Protein AF-A0A5J4PL19-F1 (afdb_monomer)

Solvent-accessible surface area (backbone atoms only — not comparable to full-atom values): 7846 Å² total; per-residue (Å²): 130,94,72,57,43,68,39,90,84,79,64,43,68,38,61,80,51,92,89,58,84,88,77,53,56,58,52,70,45,8,35,57,60,45,21,37,79,50,74,91,51,98,65,61,62,88,81,33,52,69,38,37,70,61,53,50,52,40,42,78,71,71,42,38,76,76,55,74,36,76,35,85,53,64,64,82,86,42,66,60,83,36,63,88,50,42,50,59,50,51,52,51,52,51,51,54,24,51,61,61,72,70,41,93,77,87,88,88,69,60,76,70,45,47,55,38,53,53,44,47,49,70,76,45,76,90,115

pLDDT: mean 95.12, std 5.95, range [51.0, 98.62]

Secondary structure (DSSP, 8-state):
----EEPTTT--EE-SSTT-------TTTTHHHHHBSSTTS---HHHHBSSHHHHHHHHHTT--BTTTB------TTS-TTSHHHHHHHHHHHHHHHHHTTSPPP-----THHHHHHHHHHHH-TT-

InterPro domains:
  IPR003386 Lecithin:cholesterol/phospholipid:diacylglycerol acyltransferase [PF02450] (27-122)
  IPR029058 Alpha/Beta hydrolase fold [G3DSA:3.40.50.1820] (11-127)
  IPR029058 Alpha/Beta hydrolase fold [SSF53474] (49-126)

Structure (mmCIF, N/CA/C/O backbone):
data_AF-A0A5J4PL19-F1
#
_entry.id   AF-A0A5J4PL19-F1
#
loop_
_atom_site.group_PDB
_atom_site.id
_atom_site.type_symbol
_atom_site.label_atom_id
_atom_site.label_alt_id
_atom_site.label_comp_id
_atom_site.label_asym_id
_atom_site.label_entity_id
_atom_site.label_seq_id
_atom_site.pdbx_PDB_ins_code
_atom_site.Cartn_x
_atom_site.Cartn_y
_atom_site.Cartn_z
_atom_site.occupancy
_atom_site.B_iso_or_equiv
_atom_site.auth_seq_id
_atom_site.auth_comp_id
_atom_site.auth_asym_id
_atom_site.auth_atom_id
_atom_site.pdbx_PDB_model_num
ATOM 1 N N . TYR A 1 1 ? 11.810 -16.041 -11.879 1.00 51.00 1 TYR A N 1
ATOM 2 C CA . TYR A 1 1 ? 11.849 -14.588 -11.616 1.00 51.00 1 TYR A CA 1
ATOM 3 C C . TYR A 1 1 ? 11.407 -13.850 -12.867 1.00 51.00 1 TYR A C 1
ATOM 5 O O . TYR A 1 1 ? 12.086 -13.972 -13.879 1.00 51.00 1 TYR A O 1
ATOM 13 N N . MET A 1 2 ? 10.267 -13.151 -12.829 1.00 60.78 2 MET A N 1
ATOM 14 C CA . MET A 1 2 ? 9.860 -12.267 -13.929 1.00 60.78 2 MET A CA 1
ATOM 15 C C . MET A 1 2 ? 10.866 -11.117 -14.031 1.00 60.78 2 MET A C 1
ATOM 17 O O . MET A 1 2 ? 10.971 -10.316 -13.103 1.00 60.78 2 MET A O 1
ATOM 21 N N . LYS A 1 3 ? 11.624 -11.080 -15.130 1.00 75.00 3 LYS A N 1
ATOM 22 C CA . LYS A 1 3 ? 12.591 -10.023 -15.456 1.00 75.00 3 LYS A CA 1
ATOM 23 C C . LYS A 1 3 ? 11.923 -8.981 -16.359 1.00 75.00 3 LYS A C 1
ATOM 25 O O . LYS A 1 3 ? 10.966 -9.307 -17.053 1.00 75.00 3 LYS A O 1
ATOM 30 N N . GLY A 1 4 ? 12.440 -7.759 -16.345 1.00 87.19 4 GLY A N 1
ATOM 31 C CA . GLY A 1 4 ? 12.013 -6.664 -17.215 1.00 87.19 4 GLY A CA 1
ATOM 32 C C . GLY A 1 4 ? 13.201 -5.803 -17.645 1.00 87.19 4 GLY A C 1
ATOM 33 O O . GLY A 1 4 ? 14.338 -6.082 -17.255 1.00 87.19 4 GLY A O 1
ATOM 34 N N . LYS A 1 5 ? 12.932 -4.764 -18.439 1.00 93.06 5 LYS A N 1
ATOM 35 C CA . LYS A 1 5 ? 13.889 -3.699 -18.784 1.00 93.06 5 LYS A CA 1
ATOM 36 C C . LYS A 1 5 ? 13.662 -2.501 -17.856 1.00 93.06 5 LYS A C 1
ATOM 38 O O . LYS A 1 5 ? 12.536 -2.273 -17.429 1.00 93.06 5 LYS A O 1
ATOM 43 N N . ILE A 1 6 ? 14.719 -1.763 -17.524 1.00 93.94 6 ILE A N 1
ATOM 44 C CA . 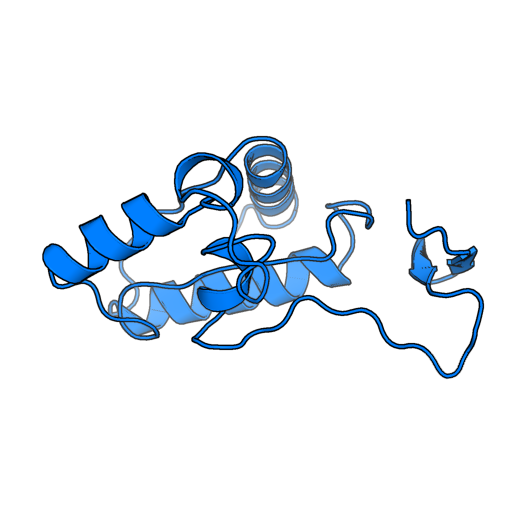ILE A 1 6 ? 14.592 -0.506 -16.773 1.00 93.94 6 ILE A CA 1
ATOM 45 C C . ILE A 1 6 ? 14.262 0.592 -17.781 1.00 93.94 6 ILE A C 1
ATOM 47 O O . ILE A 1 6 ? 15.013 0.782 -18.740 1.00 93.94 6 ILE A O 1
ATOM 51 N N . ASP A 1 7 ? 13.149 1.292 -17.582 1.00 94.00 7 ASP A N 1
ATOM 52 C CA . ASP A 1 7 ? 12.864 2.507 -18.338 1.00 94.00 7 ASP A CA 1
ATOM 53 C C . ASP A 1 7 ? 13.855 3.608 -17.918 1.00 94.00 7 ASP A C 1
ATOM 55 O O . ASP A 1 7 ? 13.959 3.912 -16.731 1.00 94.00 7 ASP A O 1
ATOM 59 N N . PRO A 1 8 ? 14.614 4.217 -18.844 1.00 94.94 8 PRO A N 1
ATOM 60 C CA . PRO A 1 8 ? 15.657 5.171 -18.475 1.00 94.94 8 PRO A CA 1
ATOM 61 C C . PRO A 1 8 ? 15.115 6.504 -17.938 1.00 94.94 8 PRO A C 1
ATOM 63 O O . PRO A 1 8 ? 15.886 7.261 -17.352 1.00 94.94 8 PRO A O 1
ATOM 66 N N . ASN A 1 9 ? 13.828 6.812 -18.137 1.00 95.12 9 ASN A N 1
ATOM 67 C CA . ASN A 1 9 ? 13.223 8.062 -17.684 1.00 95.12 9 ASN A CA 1
ATOM 68 C C . ASN A 1 9 ? 12.547 7.897 -16.321 1.00 95.12 9 ASN A C 1
ATOM 70 O O . ASN A 1 9 ? 12.751 8.724 -15.435 1.00 95.12 9 ASN A O 1
ATOM 74 N N . SER A 1 10 ? 11.738 6.848 -16.147 1.00 94.62 10 SER A N 1
ATOM 75 C CA . SER A 1 10 ? 11.022 6.590 -14.892 1.00 94.62 10 SER A CA 1
ATOM 76 C C . SER A 1 10 ? 11.812 5.734 -13.904 1.00 94.62 10 SER A C 1
ATOM 78 O O . SER A 1 10 ? 11.474 5.718 -12.723 1.00 94.62 10 SER A O 1
ATOM 80 N N . LEU A 1 11 ? 12.850 5.031 -14.373 1.00 95.75 11 LEU A N 1
ATOM 81 C CA . LEU A 1 11 ? 13.606 4.009 -13.638 1.00 95.75 11 LEU A CA 1
ATOM 82 C C . LEU A 1 11 ? 12.767 2.794 -13.215 1.00 95.75 11 LEU A C 1
ATOM 84 O O . LEU A 1 11 ? 13.257 1.919 -12.500 1.00 95.75 11 LEU A O 1
ATOM 88 N N . GLU A 1 12 ? 11.521 2.705 -13.682 1.00 94.81 12 GLU A N 1
ATOM 89 C CA . GLU A 1 12 ? 10.654 1.566 -13.414 1.00 94.81 12 GLU A CA 1
ATOM 90 C C . GLU A 1 12 ? 11.119 0.331 -14.192 1.00 94.81 12 GLU A C 1
ATOM 92 O O . GLU A 1 12 ? 11.560 0.403 -15.342 1.00 94.81 12 GLU A O 1
ATOM 97 N N . ILE A 1 13 ? 10.963 -0.837 -13.576 1.00 93.94 13 ILE A N 1
ATOM 98 C CA . ILE A 1 13 ? 11.084 -2.124 -14.251 1.00 93.94 13 ILE A CA 1
ATOM 99 C C . ILE A 1 13 ? 9.802 -2.364 -15.045 1.00 93.94 13 ILE A C 1
ATOM 101 O O . ILE A 1 13 ? 8.751 -2.660 -14.473 1.00 93.94 13 ILE A O 1
ATOM 105 N N . ILE A 1 14 ? 9.899 -2.302 -16.368 1.00 93.62 14 ILE A N 1
ATOM 106 C CA . ILE A 1 14 ? 8.792 -2.559 -17.291 1.00 93.62 14 ILE A CA 1
ATOM 107 C C . ILE A 1 14 ? 8.958 -3.921 -17.991 1.00 93.62 14 ILE A C 1
ATOM 109 O O . ILE A 1 14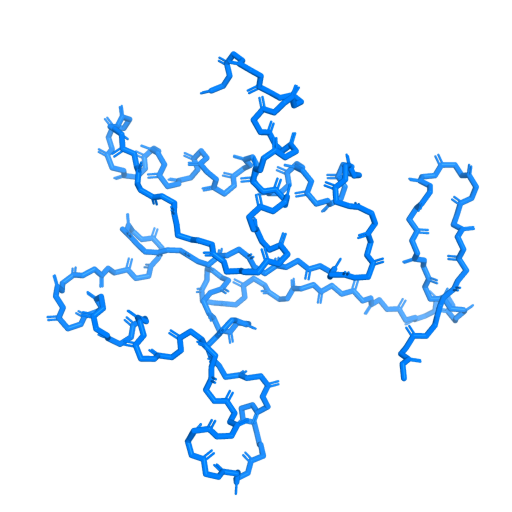 ? 10.084 -4.419 -18.118 1.00 93.62 14 ILE A O 1
ATOM 113 N N . PRO A 1 15 ? 7.865 -4.568 -18.437 1.00 93.12 15 PRO A N 1
ATOM 114 C CA . PRO A 1 15 ? 7.937 -5.819 -19.195 1.00 93.12 15 PRO A CA 1
ATOM 115 C C . PRO A 1 15 ? 8.774 -5.696 -20.478 1.00 93.12 15 PRO A C 1
ATOM 117 O O . PRO A 1 15 ? 8.983 -4.599 -21.004 1.00 93.12 15 PRO A O 1
ATOM 120 N N . PHE A 1 16 ? 9.263 -6.828 -20.991 1.00 92.06 16 PHE A N 1
ATOM 121 C CA . PHE A 1 16 ? 9.936 -6.845 -22.292 1.00 92.06 16 PHE A CA 1
ATOM 122 C C . PHE A 1 16 ? 8.933 -6.670 -23.431 1.00 92.06 16 PHE A C 1
ATOM 124 O O . PHE A 1 16 ? 9.221 -5.949 -24.386 1.00 92.06 16 PHE A O 1
ATOM 131 N N . GLU A 1 17 ? 7.772 -7.306 -23.300 1.00 91.56 17 GLU A N 1
ATOM 132 C CA . GLU A 1 17 ? 6.675 -7.269 -24.252 1.00 91.56 17 GLU A CA 1
ATOM 133 C C . GLU A 1 17 ? 5.735 -6.089 -23.975 1.00 91.56 17 GLU A C 1
ATOM 135 O O . GLU A 1 17 ? 5.158 -5.970 -22.893 1.00 91.56 17 GLU A O 1
ATOM 140 N N . ASP A 1 18 ? 5.521 -5.238 -24.979 1.00 89.00 18 ASP A N 1
ATOM 141 C CA . ASP A 1 18 ? 4.735 -4.006 -24.823 1.00 89.00 18 ASP A CA 1
ATOM 142 C C . ASP A 1 18 ? 3.223 -4.260 -24.617 1.00 89.00 18 ASP A C 1
ATOM 144 O O . ASP A 1 18 ? 2.482 -3.36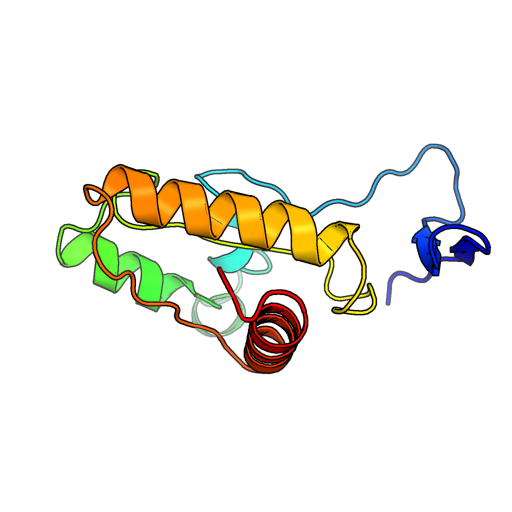4 -24.219 1.00 89.00 18 ASP A O 1
ATOM 148 N N . ASN A 1 19 ? 2.742 -5.483 -24.867 1.00 93.19 19 ASN A N 1
ATOM 149 C CA . ASN A 1 19 ? 1.350 -5.889 -24.643 1.00 93.19 19 ASN A CA 1
ATOM 150 C C . ASN A 1 19 ? 1.097 -6.487 -23.247 1.00 93.19 19 ASN A C 1
ATOM 152 O O . ASN A 1 19 ? -0.022 -6.919 -22.961 1.00 93.19 19 ASN A O 1
ATOM 156 N N . VAL A 1 20 ? 2.113 -6.538 -22.384 1.00 92.19 20 VAL A N 1
ATOM 157 C CA . VAL A 1 20 ? 1.997 -7.045 -21.017 1.00 92.19 20 VAL A CA 1
ATOM 158 C C . VAL A 1 20 ? 1.916 -5.872 -20.048 1.00 92.19 20 VAL A C 1
ATOM 160 O O . VAL A 1 20 ? 2.718 -4.944 -20.092 1.00 92.19 20 VAL A O 1
ATOM 163 N N . LYS A 1 21 ? 0.965 -5.935 -19.114 1.00 90.69 21 LYS A N 1
ATOM 164 C CA . LYS A 1 21 ? 0.879 -5.006 -17.985 1.00 90.69 21 LYS A CA 1
ATOM 165 C C . LYS A 1 21 ? 1.008 -5.781 -16.686 1.00 90.69 21 LYS A C 1
ATOM 167 O O . LYS A 1 21 ? 0.285 -6.750 -16.471 1.00 90.69 21 LYS A O 1
ATOM 172 N N . ILE A 1 22 ? 1.893 -5.322 -15.808 1.00 91.75 22 ILE A N 1
ATOM 173 C CA . ILE A 1 22 ? 2.061 -5.883 -14.468 1.00 91.75 22 ILE A CA 1
ATOM 174 C C . ILE A 1 22 ? 1.622 -4.832 -13.460 1.00 91.75 22 ILE A C 1
ATOM 176 O O . ILE A 1 22 ? 2.018 -3.674 -13.552 1.00 91.75 22 ILE A O 1
ATOM 180 N N . PHE A 1 23 ? 0.763 -5.225 -12.528 1.00 92.44 23 PHE A N 1
ATOM 181 C CA . PHE A 1 23 ? 0.278 -4.359 -11.465 1.00 92.44 23 PHE A CA 1
ATOM 182 C C . PHE A 1 23 ? -0.134 -5.204 -10.262 1.00 92.44 23 PHE A C 1
ATOM 184 O O . PHE A 1 23 ? -0.561 -6.350 -10.408 1.00 92.44 23 PHE A O 1
ATOM 191 N N . ALA A 1 24 ? -0.026 -4.622 -9.073 1.00 94.12 24 ALA A N 1
ATOM 192 C CA . ALA A 1 24 ? -0.644 -5.179 -7.883 1.00 94.12 24 ALA A CA 1
ATOM 193 C C . ALA A 1 24 ? -2.154 -4.903 -7.931 1.00 94.12 24 ALA A C 1
ATOM 195 O O . ALA A 1 24 ? -2.574 -3.764 -8.136 1.00 94.12 24 ALA A O 1
ATOM 196 N N . THR A 1 25 ? -2.975 -5.943 -7.792 1.00 94.62 25 THR A N 1
ATOM 197 C CA . THR A 1 25 ? -4.435 -5.787 -7.814 1.00 94.62 25 THR A CA 1
ATOM 198 C C . THR A 1 25 ? -4.926 -5.044 -6.573 1.00 94.62 25 THR A C 1
ATOM 200 O O . THR A 1 25 ? -4.498 -5.346 -5.463 1.00 94.62 25 THR A O 1
ATOM 203 N N . ASP A 1 26 ? -5.862 -4.110 -6.752 1.00 96.31 26 ASP A N 1
ATOM 204 C CA . ASP A 1 26 ? -6.527 -3.409 -5.644 1.00 96.31 26 ASP A CA 1
ATOM 205 C C . ASP A 1 26 ? -7.838 -4.089 -5.201 1.00 96.31 26 ASP A C 1
ATOM 207 O O . ASP A 1 26 ? -8.657 -3.522 -4.477 1.00 96.31 26 ASP A O 1
ATOM 211 N N . LYS A 1 27 ? -8.082 -5.322 -5.659 1.00 97.31 27 LYS A N 1
ATOM 212 C CA . LYS A 1 27 ? -9.282 -6.079 -5.294 1.00 97.31 27 LYS A CA 1
ATOM 213 C C . LYS A 1 27 ? -9.428 -6.173 -3.773 1.00 97.31 27 LYS A C 1
ATOM 215 O O . LYS A 1 27 ? -8.460 -6.441 -3.064 1.00 97.31 27 LYS A O 1
ATOM 220 N N . ASP A 1 28 ? -10.662 -5.973 -3.310 1.00 97.25 28 ASP A N 1
ATOM 221 C CA . ASP A 1 28 ? -11.008 -5.924 -1.887 1.00 97.25 28 ASP A CA 1
ATOM 222 C C . ASP A 1 28 ? -10.132 -4.930 -1.109 1.00 97.25 28 ASP A C 1
ATOM 224 O O . ASP A 1 28 ? -9.522 -5.247 -0.090 1.00 97.25 28 ASP A O 1
ATOM 228 N N . PHE A 1 29 ? -9.997 -3.717 -1.656 1.00 97.88 29 PHE A N 1
ATOM 229 C CA . PHE A 1 29 ? -9.181 -2.655 -1.071 1.00 97.88 29 PHE A CA 1
ATOM 230 C C . PHE A 1 29 ? -7.738 -3.120 -0.820 1.00 97.88 29 PHE A C 1
ATOM 232 O O . PHE A 1 29 ? -7.151 -2.807 0.218 1.00 97.88 29 PHE A O 1
ATOM 239 N N . GLY A 1 30 ? -7.178 -3.900 -1.742 1.00 97.94 30 GLY A N 1
ATOM 240 C CA . GLY A 1 30 ? -5.824 -4.442 -1.666 1.00 97.94 30 GLY A CA 1
ATOM 241 C C . GLY A 1 30 ? -5.638 -5.604 -0.685 1.00 97.94 30 GLY A C 1
ATOM 242 O O . GLY A 1 30 ? -4.542 -6.160 -0.633 1.00 97.94 30 GLY A O 1
ATOM 243 N N . LEU A 1 31 ? -6.661 -5.999 0.083 1.00 98.38 31 LEU A N 1
ATOM 244 C CA . LEU A 1 31 ? -6.557 -7.110 1.037 1.00 98.38 31 LEU A CA 1
ATOM 245 C C . LEU A 1 31 ? -6.389 -8.446 0.316 1.00 98.38 31 LEU A C 1
ATOM 247 O O . LEU A 1 31 ? -5.554 -9.254 0.712 1.00 98.38 31 LEU A O 1
ATOM 251 N N . HIS A 1 32 ? -7.089 -8.638 -0.804 1.00 97.56 32 HIS A N 1
ATOM 252 C CA . HIS A 1 32 ? -7.028 -9.884 -1.567 1.00 97.56 32 HIS A CA 1
ATOM 253 C C . HIS A 1 32 ? -5.605 -10.253 -2.014 1.00 97.56 32 HIS A C 1
ATOM 255 O O . HIS A 1 32 ? -5.243 -11.423 -2.022 1.00 97.56 32 HIS A O 1
ATOM 261 N N . ALA A 1 33 ? -4.795 -9.262 -2.390 1.00 96.88 33 ALA A N 1
ATOM 262 C CA . ALA A 1 33 ? -3.455 -9.491 -2.926 1.00 96.88 33 ALA A CA 1
ATOM 263 C C . ALA A 1 33 ? -2.416 -9.883 -1.862 1.00 96.88 33 ALA A C 1
ATOM 265 O O . ALA A 1 33 ? -1.361 -10.409 -2.211 1.00 96.88 33 ALA A O 1
ATOM 266 N N . ILE A 1 34 ? -2.682 -9.578 -0.589 1.00 97.56 34 ILE A N 1
ATOM 267 C CA . ILE A 1 34 ? -1.781 -9.888 0.532 1.00 97.56 34 ILE A CA 1
ATOM 268 C C . ILE A 1 34 ? -2.276 -11.071 1.373 1.00 97.56 34 ILE A C 1
ATOM 270 O O . ILE A 1 34 ? -1.514 -11.584 2.184 1.00 97.56 34 ILE A O 1
ATOM 274 N N . ASP A 1 35 ? -3.523 -11.497 1.171 1.00 97.88 35 ASP A N 1
ATOM 275 C CA . ASP A 1 35 ? -4.203 -12.567 1.900 1.00 97.88 35 ASP A CA 1
ATOM 276 C C . ASP A 1 35 ? -3.510 -13.936 1.713 1.00 97.88 35 ASP A C 1
ATOM 278 O O . ASP A 1 35 ? -2.718 -14.371 2.559 1.00 97.88 35 ASP A O 1
ATOM 282 N N . TYR A 1 36 ? -3.727 -14.560 0.551 1.00 97.31 36 TYR A N 1
ATOM 283 C CA . TYR A 1 36 ? -3.076 -15.792 0.103 1.00 97.31 36 TYR A CA 1
ATOM 284 C C . TYR A 1 36 ? -2.220 -15.514 -1.138 1.00 97.31 36 TYR A C 1
ATOM 286 O O . TYR A 1 36 ? -2.707 -14.928 -2.101 1.00 97.31 36 TYR A O 1
ATOM 294 N N . LEU A 1 37 ? -0.967 -15.987 -1.171 1.00 94.50 37 LEU A N 1
ATOM 295 C CA . LEU A 1 37 ? -0.053 -15.727 -2.302 1.00 94.50 37 LEU A CA 1
ATOM 296 C C . LEU A 1 37 ? -0.392 -16.530 -3.564 1.00 94.50 37 LEU A C 1
ATOM 298 O O . LEU A 1 37 ? -0.056 -16.125 -4.676 1.00 94.50 37 LEU A O 1
ATOM 302 N N . VAL A 1 38 ? -1.042 -17.681 -3.388 1.00 93.88 38 VAL A N 1
ATOM 303 C CA . VAL A 1 38 ? -1.482 -18.581 -4.463 1.00 93.88 38 VAL A CA 1
ATOM 304 C C . VAL A 1 38 ? -2.906 -19.077 -4.172 1.00 93.88 38 VAL A C 1
ATOM 306 O O . VAL A 1 38 ? -3.100 -20.247 -3.839 1.00 93.88 38 VAL A O 1
ATOM 309 N N . PRO A 1 39 ? -3.918 -18.189 -4.238 1.00 90.69 39 PRO A N 1
ATOM 310 C CA . PRO A 1 39 ? -5.270 -18.481 -3.752 1.00 90.69 39 PRO A CA 1
ATOM 311 C C . PRO A 1 39 ? -5.949 -19.620 -4.524 1.00 90.69 39 PRO A C 1
ATOM 313 O O . PRO A 1 39 ? -6.669 -20.422 -3.930 1.00 90.69 39 PRO A O 1
ATOM 316 N N . ASP A 1 40 ? -5.667 -19.732 -5.823 1.00 91.88 40 ASP A N 1
ATOM 317 C CA . ASP A 1 40 ? -6.307 -20.702 -6.718 1.00 91.88 40 ASP A CA 1
ATOM 318 C C . ASP A 1 40 ? -5.652 -22.095 -6.681 1.00 91.88 40 ASP A C 1
ATOM 320 O O . ASP A 1 40 ? -6.162 -23.041 -7.283 1.00 91.88 40 ASP A O 1
ATOM 324 N N . ILE A 1 41 ? -4.522 -22.247 -5.979 1.00 93.00 41 ILE A N 1
ATOM 325 C CA . ILE A 1 41 ? -3.819 -23.528 -5.859 1.00 93.00 41 ILE A CA 1
ATOM 326 C C . ILE A 1 41 ? -4.198 -24.178 -4.518 1.00 93.00 41 ILE A C 1
ATOM 328 O O . ILE A 1 41 ? -4.037 -23.542 -3.468 1.00 93.00 41 ILE A O 1
ATOM 332 N N . PRO A 1 42 ? -4.667 -25.443 -4.504 1.00 92.19 42 PRO A N 1
ATOM 333 C CA . PRO A 1 42 ? -5.083 -26.143 -3.287 1.00 92.19 42 PRO A CA 1
ATOM 334 C C . PRO A 1 42 ? -3.873 -26.641 -2.474 1.00 92.19 42 PRO A C 1
ATOM 336 O O . PRO A 1 42 ? -3.665 -27.839 -2.304 1.00 92.19 42 PRO A O 1
ATOM 339 N N . LEU A 1 43 ? -3.047 -25.712 -1.992 1.00 94.50 43 LEU A N 1
ATOM 340 C CA . LEU A 1 43 ? -1.962 -25.984 -1.050 1.00 94.50 43 LEU A CA 1
ATOM 341 C C . LEU A 1 43 ? -2.456 -25.873 0.401 1.00 94.50 43 LEU A C 1
ATOM 343 O O . LEU A 1 43 ? -3.420 -25.141 0.654 1.00 94.50 43 LEU A O 1
ATOM 347 N N . PRO A 1 44 ? -1.794 -26.555 1.359 1.00 96.44 44 PRO A N 1
ATOM 348 C CA . PRO A 1 44 ? -2.068 -26.374 2.781 1.00 96.44 44 PRO A CA 1
ATOM 349 C C . PRO A 1 44 ? -2.002 -24.899 3.186 1.00 96.44 44 PRO A C 1
ATOM 351 O O . PRO A 1 44 ? -1.180 -24.149 2.658 1.00 96.44 44 PRO A O 1
ATOM 354 N N . HIS A 1 45 ? -2.855 -24.507 4.132 1.00 95.25 45 HIS A N 1
ATOM 355 C CA . HIS A 1 45 ? -3.013 -23.124 4.585 1.00 95.25 45 HIS A CA 1
ATOM 356 C C . HIS A 1 45 ? -1.663 -22.450 4.903 1.00 95.25 45 HIS A C 1
ATOM 358 O O . HIS A 1 45 ? -1.314 -21.483 4.225 1.00 95.25 45 HIS A O 1
ATOM 364 N N . ASP A 1 46 ? -0.855 -23.044 5.787 1.00 95.06 46 ASP A N 1
ATOM 365 C CA . ASP A 1 46 ? 0.446 -22.513 6.237 1.00 95.06 46 ASP A CA 1
ATOM 366 C C . ASP A 1 46 ? 1.466 -22.268 5.109 1.00 95.06 46 ASP A C 1
ATOM 368 O O . ASP A 1 46 ? 2.435 -21.534 5.280 1.00 95.06 46 ASP A O 1
ATOM 372 N N . VAL A 1 47 ? 1.283 -22.898 3.943 1.00 94.50 47 VAL A N 1
ATOM 373 C CA . VAL A 1 47 ? 2.206 -22.778 2.801 1.00 94.50 47 VAL A CA 1
ATOM 374 C C . VAL A 1 47 ? 1.870 -21.574 1.921 1.00 94.50 47 VAL A C 1
ATOM 376 O O . VAL A 1 47 ? 2.737 -21.059 1.216 1.00 94.50 47 VAL A O 1
ATOM 379 N N . ARG A 1 48 ? 0.608 -21.133 1.922 1.00 94.62 48 ARG A N 1
ATOM 380 C CA . ARG A 1 48 ? 0.119 -20.072 1.028 1.00 94.62 48 ARG A CA 1
ATOM 381 C C . ARG A 1 48 ? -0.397 -18.835 1.754 1.00 94.62 48 ARG A C 1
ATOM 383 O O . ARG A 1 48 ? -0.512 -17.791 1.108 1.00 94.62 48 ARG A O 1
ATOM 390 N N . ALA A 1 49 ? -0.756 -18.958 3.031 1.00 96.88 49 ALA A N 1
ATOM 391 C CA . ALA A 1 49 ? -1.200 -17.850 3.863 1.00 96.88 49 ALA A CA 1
ATOM 392 C C . ALA A 1 49 ? -0.059 -16.853 4.040 1.00 96.88 49 ALA A C 1
ATOM 394 O O . ALA A 1 49 ? 1.080 -17.239 4.302 1.00 96.88 49 ALA A O 1
ATOM 395 N N . TYR A 1 50 ? -0.364 -15.569 3.871 1.00 97.38 50 TYR A N 1
ATOM 396 C CA . TYR A 1 50 ? 0.604 -14.515 4.138 1.00 97.38 50 TYR A CA 1
ATOM 397 C C . TYR A 1 50 ? 0.071 -13.514 5.159 1.00 97.38 50 TYR A C 1
ATOM 399 O O . TYR A 1 50 ? 0.556 -13.501 6.285 1.00 97.38 50 TYR A O 1
ATOM 407 N N . PHE A 1 51 ? -0.958 -12.732 4.819 1.00 98.12 51 PHE A N 1
ATOM 408 C CA . PHE A 1 51 ? -1.677 -11.898 5.794 1.00 98.12 51 PHE A CA 1
ATOM 409 C C . PHE A 1 51 ? -3.027 -12.487 6.224 1.00 98.12 51 PHE A C 1
ATOM 411 O O . PHE A 1 51 ? -3.709 -11.847 7.022 1.00 98.12 51 PHE A O 1
ATOM 418 N N . HIS A 1 52 ? -3.402 -13.678 5.737 1.00 98.19 52 HIS A N 1
ATOM 419 C CA . HIS A 1 52 ? -4.718 -14.285 5.973 1.00 98.19 52 HIS A CA 1
ATOM 420 C C . HIS A 1 52 ? -5.171 -14.228 7.430 1.00 98.19 52 HIS A C 1
ATOM 422 O O . HIS A 1 52 ? -6.165 -13.572 7.735 1.00 98.19 52 HIS A O 1
ATOM 428 N N . ASP A 1 53 ? -4.399 -14.827 8.334 1.00 98.19 53 ASP A N 1
ATOM 429 C CA . ASP A 1 53 ? -4.794 -14.951 9.740 1.00 98.19 53 ASP A CA 1
ATOM 430 C C . ASP A 1 53 ? -4.910 -13.590 10.421 1.00 98.19 53 ASP A C 1
ATOM 432 O O . ASP A 1 53 ? -5.763 -13.375 11.279 1.00 98.19 53 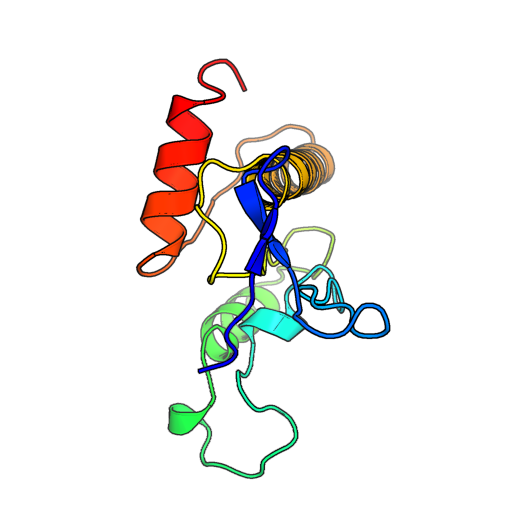ASP A O 1
ATOM 436 N N . LEU A 1 54 ? -4.080 -12.626 10.010 1.00 98.25 54 LEU A N 1
ATOM 437 C CA . LEU A 1 54 ? -4.149 -11.267 10.532 1.00 98.25 54 LEU A CA 1
ATOM 438 C C . LEU A 1 54 ? -5.414 -10.551 10.041 1.00 98.25 54 LEU A C 1
ATOM 440 O O . LEU A 1 54 ? -6.075 -9.861 10.818 1.00 98.25 54 LEU A O 1
ATOM 444 N N . ILE A 1 55 ? -5.753 -10.709 8.760 1.00 98.62 55 ILE A N 1
ATOM 445 C CA . ILE A 1 55 ? -6.967 -10.145 8.165 1.00 98.62 55 ILE A CA 1
ATOM 446 C C . ILE A 1 55 ? -8.201 -10.758 8.829 1.00 98.62 55 ILE A C 1
ATOM 448 O O . ILE A 1 55 ? -9.079 -10.009 9.261 1.00 98.62 55 ILE A O 1
ATOM 452 N N . GLU A 1 56 ? -8.249 -12.085 8.963 1.00 98.44 56 GLU A N 1
ATOM 453 C CA . GLU A 1 56 ? -9.343 -12.800 9.620 1.00 98.44 56 GLU A CA 1
ATOM 454 C C . GLU A 1 56 ? -9.491 -12.350 11.076 1.00 98.44 56 GLU A C 1
ATOM 456 O O . GLU A 1 56 ? -10.574 -11.927 11.484 1.00 98.44 56 GLU A O 1
ATOM 461 N N . MET A 1 57 ? -8.393 -12.314 11.837 1.00 98.62 57 MET A N 1
ATOM 462 C CA . MET A 1 57 ? -8.387 -11.824 13.215 1.00 98.62 57 MET A CA 1
ATOM 463 C C . MET A 1 57 ? -8.954 -10.401 13.310 1.00 98.62 57 MET A C 1
ATOM 465 O O . MET A 1 57 ? -9.791 -10.131 14.175 1.00 98.62 57 MET A O 1
ATOM 469 N N . PHE A 1 58 ? -8.547 -9.472 12.439 1.00 98.62 58 PHE A N 1
ATOM 470 C CA . PHE A 1 58 ? -9.094 -8.113 12.454 1.00 98.62 58 PHE A CA 1
ATOM 471 C C . PHE A 1 58 ? -10.591 -8.089 12.131 1.00 98.62 58 PHE A C 1
ATOM 473 O O . PHE A 1 58 ? -11.351 -7.406 12.824 1.00 98.62 58 PHE A O 1
ATOM 480 N N . GLN A 1 59 ? -11.037 -8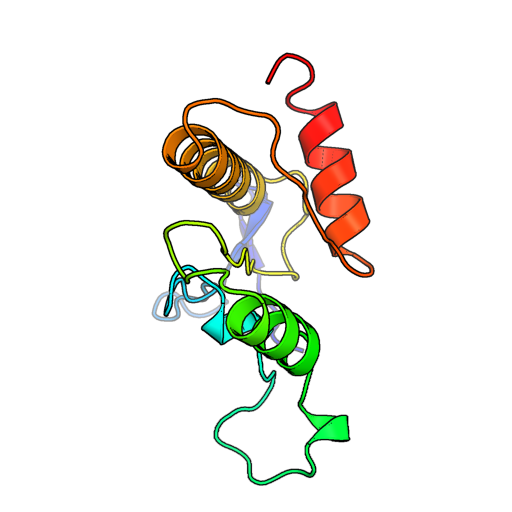.849 11.132 1.00 98.50 59 GLN A N 1
ATOM 481 C CA . GLN A 1 59 ? -12.454 -8.926 10.773 1.00 98.50 59 GLN A CA 1
ATOM 482 C C . GLN A 1 59 ? -13.305 -9.526 11.898 1.00 98.50 59 GLN A C 1
ATOM 484 O O . GLN A 1 59 ? -14.355 -8.973 12.231 1.00 98.50 59 GLN A O 1
ATOM 489 N N . MET A 1 60 ? -12.821 -10.581 12.561 1.00 98.50 60 MET A N 1
ATOM 490 C CA . MET A 1 60 ? -13.450 -11.158 13.756 1.00 98.50 60 MET A CA 1
ATOM 491 C C . MET A 1 60 ? -13.565 -10.146 14.903 1.00 98.50 60 MET A C 1
ATOM 493 O O . MET A 1 60 ? -14.506 -10.205 15.690 1.00 98.50 60 MET A O 1
ATOM 497 N N . ASN A 1 61 ? -12.647 -9.178 14.971 1.00 98.50 61 ASN A N 1
ATOM 498 C CA . ASN A 1 61 ? -12.665 -8.079 15.937 1.00 98.50 61 ASN A CA 1
ATOM 499 C C . ASN A 1 61 ? -13.401 -6.823 15.423 1.00 98.50 61 ASN A C 1
ATOM 501 O O . ASN A 1 61 ? -13.252 -5.735 15.978 1.00 98.50 61 ASN A O 1
ATOM 505 N N . GLY A 1 62 ? -14.219 -6.955 14.374 1.00 98.19 62 GLY A N 1
ATOM 506 C CA . GLY A 1 62 ? -15.126 -5.907 13.905 1.00 98.19 62 GLY A CA 1
ATOM 507 C C . GLY A 1 62 ? -14.512 -4.895 12.937 1.00 98.19 62 GLY A C 1
ATOM 508 O O . GLY A 1 62 ? -15.188 -3.932 12.557 1.00 98.19 62 GLY A O 1
ATOM 509 N N . TYR A 1 63 ? -13.267 -5.097 12.503 1.00 98.25 63 TYR A N 1
ATOM 510 C CA . TYR A 1 63 ? -12.692 -4.301 11.425 1.00 98.25 63 TYR A CA 1
ATOM 511 C C . TYR A 1 63 ? -13.342 -4.659 10.085 1.00 98.25 63 TYR A C 1
ATOM 513 O O . TYR A 1 63 ? -13.677 -5.811 9.822 1.00 98.25 63 TYR A O 1
ATOM 521 N N . LYS A 1 64 ? -13.531 -3.661 9.219 1.00 98.00 64 LYS A N 1
ATOM 522 C CA . LYS A 1 64 ? -14.265 -3.818 7.959 1.00 98.00 64 LYS A CA 1
ATOM 523 C C . LYS A 1 64 ? -13.398 -3.387 6.775 1.00 98.00 64 LYS A C 1
ATOM 525 O O . LYS A 1 64 ? -12.915 -2.245 6.797 1.00 98.00 64 LYS A O 1
ATOM 530 N N . PRO A 1 65 ? -13.236 -4.242 5.744 1.00 97.94 65 PRO A N 1
ATOM 531 C CA . PRO A 1 65 ? -12.582 -3.872 4.493 1.00 97.94 65 PRO A CA 1
ATOM 532 C C . PRO A 1 65 ? -13.101 -2.540 3.947 1.00 97.94 65 PRO A C 1
ATOM 534 O O . PRO A 1 65 ? -14.308 -2.292 3.925 1.00 97.94 65 PRO A O 1
ATOM 537 N N . GLY A 1 66 ? -12.187 -1.647 3.574 1.00 96.38 66 GLY A N 1
ATOM 538 C CA . GLY A 1 66 ? -12.510 -0.349 2.981 1.00 96.38 66 GLY A CA 1
ATOM 539 C C . GLY A 1 66 ? -12.993 0.727 3.961 1.00 96.38 66 GLY A C 1
ATOM 540 O O . GLY A 1 66 ? -13.044 1.894 3.579 1.00 96.38 66 GLY A O 1
ATOM 541 N N . ILE A 1 67 ? -13.308 0.375 5.214 1.00 96.44 67 ILE A N 1
ATOM 542 C CA . ILE A 1 67 ? -13.824 1.310 6.232 1.00 96.44 67 ILE A CA 1
ATOM 543 C C . ILE A 1 67 ? -12.821 1.516 7.365 1.00 96.44 67 ILE A C 1
ATOM 545 O O . ILE A 1 67 ? -12.550 2.655 7.744 1.00 96.44 67 ILE A O 1
ATOM 549 N N . SER A 1 68 ? -12.294 0.422 7.914 1.00 97.31 68 SER A N 1
ATOM 550 C CA . SER A 1 68 ? -11.311 0.429 9.005 1.00 97.31 68 SER A CA 1
ATOM 551 C C . SER A 1 68 ? -10.133 -0.518 8.765 1.00 97.31 68 SER A C 1
ATOM 553 O O . SER A 1 68 ? -9.200 -0.529 9.565 1.00 97.31 68 SER A O 1
ATOM 555 N N . LEU A 1 69 ? -10.156 -1.286 7.671 1.00 98.44 69 LEU A N 1
ATOM 556 C CA . LEU A 1 69 ? -9.112 -2.227 7.280 1.00 98.44 69 LEU A CA 1
ATOM 557 C C . LEU A 1 69 ? -8.811 -2.093 5.788 1.00 98.44 69 LEU A C 1
ATOM 559 O O . LEU A 1 69 ? -9.725 -2.108 4.962 1.00 98.44 69 LEU A O 1
ATOM 563 N N . TRP A 1 70 ? -7.531 -1.990 5.445 1.00 98.56 70 TRP A N 1
ATOM 564 C CA . TRP A 1 70 ? -7.072 -1.855 4.067 1.00 98.56 70 TRP A CA 1
ATOM 565 C C . TRP A 1 70 ? -5.772 -2.614 3.847 1.00 98.56 70 TRP A C 1
ATOM 567 O O . TRP A 1 70 ? -4.936 -2.684 4.747 1.00 98.56 70 TRP A O 1
ATOM 577 N N . GLY A 1 71 ? -5.586 -3.117 2.630 1.00 98.31 71 GLY A N 1
ATOM 578 C CA . GLY A 1 71 ? -4.311 -3.631 2.154 1.00 98.31 71 GLY A CA 1
ATOM 579 C C . GLY A 1 71 ? -3.575 -2.601 1.303 1.00 98.31 71 GLY A C 1
ATOM 580 O O . GLY A 1 71 ? -4.172 -1.675 0.747 1.00 98.31 71 GLY A O 1
ATOM 581 N N . TYR A 1 72 ? -2.263 -2.786 1.192 1.00 98.31 72 TYR A N 1
ATOM 582 C CA . TYR A 1 72 ? -1.435 -2.071 0.228 1.00 98.31 72 TYR A CA 1
ATOM 583 C C . TYR A 1 72 ? -0.430 -3.026 -0.433 1.00 98.31 72 TYR A C 1
ATOM 585 O O . TYR A 1 72 ? 0.721 -3.124 0.000 1.00 98.31 72 TYR A O 1
ATOM 593 N N . PRO A 1 73 ? -0.862 -3.784 -1.453 1.00 97.75 73 PRO A N 1
ATOM 594 C CA . PRO A 1 73 ? 0.047 -4.555 -2.280 1.00 97.75 73 PRO A CA 1
ATOM 595 C C . PRO A 1 73 ? 0.766 -3.624 -3.264 1.00 97.75 73 PRO A C 1
ATOM 597 O O . PRO A 1 73 ? 0.215 -2.624 -3.721 1.00 97.75 73 PRO A O 1
ATOM 600 N N . TYR A 1 74 ? 1.994 -3.969 -3.627 1.00 97.12 74 TYR A N 1
ATOM 601 C CA . TYR A 1 74 ? 2.789 -3.215 -4.593 1.00 97.12 74 TYR A CA 1
ATOM 602 C C . TYR A 1 74 ? 3.652 -4.168 -5.424 1.00 97.12 74 TYR A C 1
ATOM 604 O O . TYR A 1 74 ? 3.852 -5.330 -5.058 1.00 97.12 74 TYR A O 1
ATOM 612 N N . ASP A 1 75 ? 4.160 -3.685 -6.559 1.00 95.56 75 ASP A N 1
ATOM 613 C CA . ASP A 1 75 ? 5.140 -4.430 -7.344 1.00 95.56 75 ASP A CA 1
ATOM 614 C C . ASP A 1 75 ? 6.493 -4.405 -6.628 1.00 95.56 75 ASP A C 1
ATOM 616 O O . ASP A 1 75 ? 7.284 -3.474 -6.760 1.00 95.56 75 ASP A O 1
ATOM 620 N N . TRP A 1 76 ? 6.753 -5.446 -5.845 1.00 94.69 76 TRP A N 1
ATOM 621 C CA . TRP A 1 76 ? 7.939 -5.583 -4.999 1.00 94.69 76 TRP A CA 1
ATOM 622 C C . TRP A 1 76 ? 9.263 -5.687 -5.762 1.00 94.69 76 TRP A C 1
ATOM 624 O O . TRP A 1 76 ? 10.319 -5.708 -5.130 1.00 94.69 76 TRP A O 1
ATOM 634 N N . ARG A 1 77 ? 9.217 -5.751 -7.098 1.00 93.62 77 ARG A N 1
ATOM 635 C CA . ARG A 1 77 ? 10.398 -5.715 -7.969 1.00 93.62 77 ARG A CA 1
ATOM 636 C C . ARG A 1 77 ? 10.904 -4.290 -8.189 1.00 93.62 77 ARG A C 1
ATOM 638 O O . ARG A 1 77 ? 12.079 -4.129 -8.496 1.00 93.62 77 ARG A O 1
ATOM 645 N N . GLN A 1 78 ? 10.030 -3.291 -8.069 1.00 95.44 78 GLN A N 1
ATOM 646 C CA . GLN A 1 78 ? 10.393 -1.887 -8.248 1.00 95.44 78 GLN A CA 1
ATOM 647 C C . GLN A 1 78 ? 11.248 -1.399 -7.076 1.00 95.44 78 GLN A C 1
ATOM 649 O O . GLN A 1 78 ? 11.121 -1.889 -5.949 1.00 95.44 78 GLN A O 1
ATOM 654 N N . ASP A 1 79 ? 12.080 -0.389 -7.327 1.00 94.81 79 ASP A N 1
ATOM 655 C CA . ASP A 1 79 ? 12.723 0.346 -6.243 1.00 94.81 79 ASP A CA 1
ATOM 656 C C . ASP A 1 79 ? 11.653 1.068 -5.410 1.00 94.81 79 ASP A C 1
ATOM 658 O O . ASP A 1 79 ? 10.768 1.750 -5.934 1.00 94.81 79 ASP A O 1
ATOM 662 N N . PHE A 1 80 ? 11.710 0.892 -4.091 1.00 94.06 80 PHE A N 1
ATOM 663 C CA . PHE A 1 80 ? 10.673 1.377 -3.186 1.00 94.06 80 PHE A CA 1
ATOM 664 C C . PHE A 1 80 ? 10.634 2.902 -3.048 1.00 94.06 80 PHE A C 1
ATOM 666 O O . PHE A 1 80 ? 9.669 3.405 -2.489 1.00 94.06 80 PHE A O 1
ATOM 673 N N . SER A 1 81 ? 11.624 3.652 -3.537 1.00 95.88 81 SER A N 1
ATOM 674 C CA . SER A 1 81 ? 11.566 5.120 -3.571 1.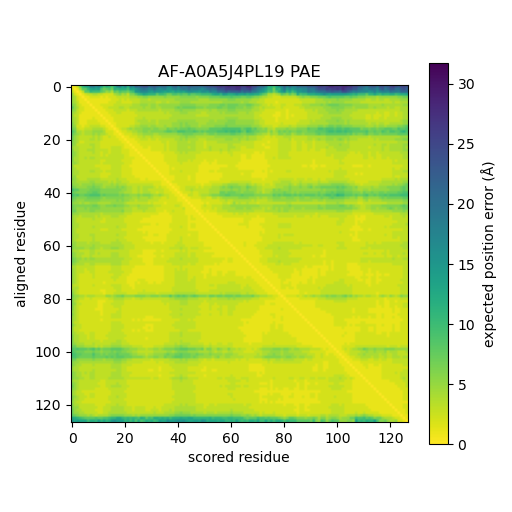00 95.88 81 SER A CA 1
ATOM 675 C C . SER A 1 81 ? 10.757 5.671 -4.748 1.00 95.88 81 SER A C 1
ATOM 677 O O . SER A 1 81 ? 10.410 6.854 -4.751 1.00 95.88 81 SER A O 1
ATOM 679 N N . LEU A 1 82 ? 10.424 4.833 -5.738 1.00 97.44 82 LEU A N 1
ATOM 680 C CA . LEU A 1 82 ? 9.800 5.303 -6.969 1.00 97.44 82 LEU A CA 1
ATOM 681 C C . LEU A 1 82 ? 8.357 5.790 -6.754 1.00 97.44 82 LEU A C 1
ATOM 683 O O . LEU A 1 82 ? 7.598 5.200 -5.971 1.00 97.44 82 LEU A O 1
ATOM 687 N N . PRO A 1 83 ? 7.919 6.819 -7.509 1.00 97.00 83 PRO A N 1
ATOM 688 C CA . PRO A 1 83 ? 6.559 7.350 -7.431 1.00 97.00 83 PRO A CA 1
ATOM 689 C C . PRO A 1 83 ? 5.458 6.308 -7.664 1.00 97.00 83 PRO A C 1
ATOM 691 O O . PRO A 1 83 ? 4.377 6.436 -7.087 1.00 97.00 83 PRO A O 1
ATOM 694 N N . CYS A 1 84 ? 5.722 5.266 -8.461 1.00 95.94 84 CYS A N 1
ATOM 695 C CA . CYS A 1 84 ? 4.774 4.181 -8.725 1.00 95.94 84 CYS A CA 1
ATOM 696 C C . CYS A 1 84 ? 4.424 3.354 -7.472 1.00 95.94 84 CYS A C 1
ATOM 698 O O . CYS A 1 84 ? 3.342 2.775 -7.419 1.00 95.94 84 CYS A O 1
ATOM 700 N N . ILE A 1 85 ? 5.283 3.356 -6.441 1.00 97.44 85 ILE A N 1
ATOM 701 C CA . ILE A 1 85 ? 4.995 2.788 -5.113 1.00 97.44 85 ILE A CA 1
ATOM 702 C C . ILE A 1 85 ? 4.596 3.889 -4.127 1.00 97.44 85 ILE A C 1
ATOM 704 O O . ILE A 1 85 ? 3.662 3.717 -3.348 1.00 97.44 85 ILE A O 1
ATOM 708 N N . MET A 1 86 ? 5.290 5.023 -4.113 1.00 97.94 86 MET A N 1
ATOM 709 C CA . MET A 1 86 ? 5.086 6.030 -3.069 1.00 97.94 86 MET A CA 1
ATOM 710 C C . MET A 1 86 ? 3.743 6.762 -3.189 1.00 97.94 86 MET A C 1
ATOM 712 O O . MET A 1 86 ? 3.058 6.954 -2.183 1.00 97.94 86 MET A O 1
ATOM 716 N N . ASN A 1 87 ? 3.314 7.124 -4.403 1.00 97.38 87 ASN A N 1
ATOM 717 C CA . ASN A 1 87 ? 2.075 7.884 -4.590 1.00 97.38 87 ASN A CA 1
ATOM 718 C C . ASN A 1 87 ? 0.819 7.063 -4.246 1.00 97.38 87 ASN A C 1
ATOM 720 O O . ASN A 1 87 ? -0.044 7.585 -3.532 1.00 97.38 87 ASN A O 1
ATOM 724 N N . PRO A 1 88 ? 0.684 5.791 -4.678 1.00 97.38 88 PRO A N 1
ATOM 725 C CA . PRO A 1 88 ? -0.467 4.985 -4.281 1.00 97.38 88 PRO A CA 1
ATOM 726 C C . PRO A 1 88 ? -0.472 4.656 -2.782 1.00 97.38 88 PRO A C 1
ATOM 728 O O . PRO A 1 88 ? -1.545 4.660 -2.176 1.00 97.38 88 PRO A O 1
ATOM 731 N N . LEU A 1 89 ? 0.699 4.457 -2.158 1.00 98.12 89 LEU A N 1
ATOM 732 C CA . LEU A 1 89 ? 0.811 4.290 -0.703 1.00 98.12 89 LEU A CA 1
ATOM 733 C C . LEU A 1 89 ? 0.294 5.531 0.030 1.00 98.12 89 LEU A C 1
ATOM 735 O O . LEU A 1 89 ? -0.552 5.416 0.917 1.00 98.12 89 LEU A O 1
ATOM 739 N N . ARG A 1 90 ? 0.748 6.719 -0.388 1.00 97.94 90 ARG A N 1
ATOM 740 C CA . ARG A 1 90 ? 0.287 8.007 0.144 1.00 97.94 90 ARG A CA 1
ATOM 741 C C . ARG A 1 90 ? -1.233 8.120 0.074 1.00 97.94 90 ARG A C 1
ATOM 743 O O . ARG A 1 90 ? -1.895 8.411 1.068 1.00 97.94 90 ARG A O 1
ATOM 750 N N . ALA A 1 91 ? -1.799 7.843 -1.101 1.00 97.56 91 ALA A N 1
ATOM 751 C CA . ALA A 1 91 ? -3.240 7.891 -1.319 1.00 97.56 91 ALA A CA 1
ATOM 752 C C . ALA A 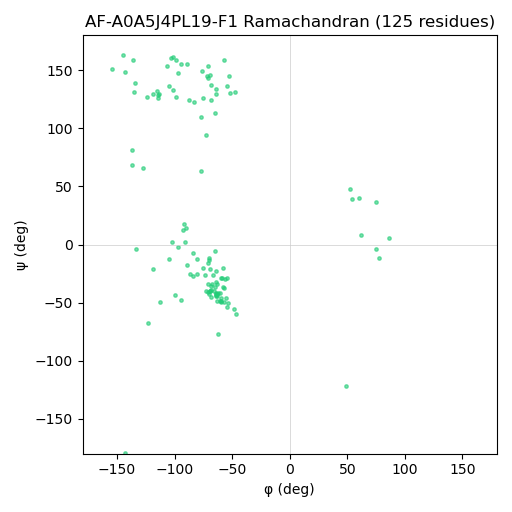1 91 ? -3.990 6.908 -0.406 1.00 97.56 91 ALA A C 1
ATOM 754 O O . ALA A 1 91 ? -5.012 7.272 0.177 1.00 97.56 91 ALA A O 1
ATOM 755 N N . ARG A 1 92 ? -3.464 5.690 -0.232 1.00 97.94 92 ARG A N 1
ATOM 756 C CA . ARG A 1 92 ? -4.038 4.671 0.650 1.00 97.94 92 ARG A CA 1
ATOM 757 C C . ARG A 1 92 ? -4.032 5.095 2.120 1.00 97.94 92 ARG A C 1
ATOM 759 O O . ARG A 1 92 ? -5.046 4.943 2.800 1.00 97.94 92 ARG A O 1
ATOM 766 N N . ILE A 1 93 ? -2.927 5.664 2.595 1.00 97.62 93 ILE A N 1
ATOM 767 C CA . ILE A 1 93 ? -2.811 6.207 3.955 1.00 97.62 93 ILE A CA 1
ATOM 768 C C . ILE A 1 93 ? -3.854 7.309 4.175 1.00 97.62 93 ILE A C 1
ATOM 770 O O . ILE A 1 93 ? -4.585 7.268 5.164 1.00 97.62 93 ILE A O 1
ATOM 774 N N . TYR A 1 94 ? -4.011 8.241 3.228 1.00 97.06 94 TYR A N 1
ATOM 775 C CA . TYR A 1 94 ? -5.034 9.287 3.333 1.00 97.06 94 TYR A CA 1
ATOM 776 C C . TYR A 1 94 ? -6.465 8.750 3.293 1.00 97.06 94 TYR A C 1
ATOM 778 O O . TYR A 1 94 ? -7.328 9.289 3.986 1.00 97.06 94 TYR A O 1
ATOM 786 N N . GLN A 1 95 ? -6.744 7.708 2.506 1.00 96.94 95 GLN A N 1
ATOM 787 C CA . GLN A 1 95 ? -8.053 7.047 2.515 1.00 96.94 95 GLN A CA 1
ATOM 788 C C . GLN A 1 95 ? -8.369 6.485 3.907 1.00 96.94 95 GLN A C 1
ATOM 790 O O . GLN A 1 95 ? -9.435 6.780 4.449 1.00 96.94 95 GLN A O 1
ATOM 795 N N . ALA A 1 96 ? -7.420 5.759 4.504 1.00 97.38 96 ALA A N 1
ATOM 796 C CA . ALA A 1 96 ? -7.556 5.200 5.847 1.00 97.38 96 ALA A CA 1
ATOM 797 C C . ALA A 1 96 ? -7.702 6.284 6.928 1.00 97.38 96 ALA A C 1
ATOM 799 O O . ALA A 1 96 ? -8.544 6.190 7.819 1.00 97.38 96 ALA A O 1
ATOM 800 N N . PHE A 1 97 ? -6.907 7.349 6.829 1.00 97.00 97 PHE A N 1
ATOM 801 C CA . PHE A 1 97 ? -6.952 8.480 7.752 1.00 97.00 97 PHE A CA 1
ATOM 802 C C . PHE A 1 97 ? -8.289 9.226 7.688 1.00 97.00 97 PHE A C 1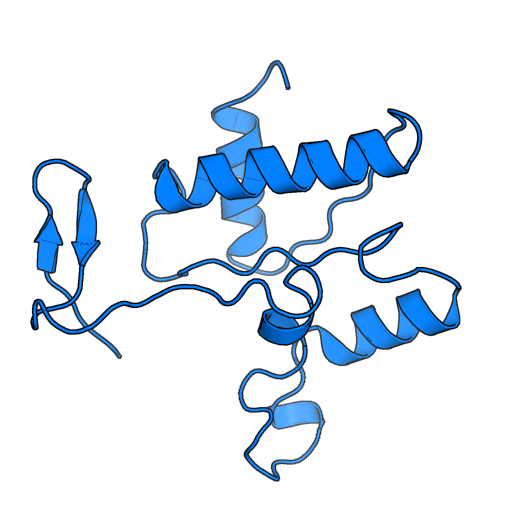
ATOM 804 O O . PHE A 1 97 ? -8.874 9.581 8.710 1.00 97.00 97 PHE A O 1
ATOM 811 N N . ARG A 1 98 ? -8.823 9.454 6.484 1.00 97.12 98 ARG A N 1
ATOM 812 C CA . ARG A 1 98 ? -10.106 10.147 6.313 1.00 97.12 98 ARG A CA 1
ATOM 813 C C . ARG A 1 98 ? -11.282 9.309 6.798 1.00 97.12 98 ARG A C 1
ATOM 815 O O . ARG A 1 98 ? -12.180 9.864 7.427 1.00 97.12 98 ARG A O 1
ATOM 822 N N . SER A 1 99 ? -11.284 8.000 6.552 1.00 96.25 99 SER A N 1
ATOM 823 C CA . SER A 1 99 ? -12.410 7.145 6.949 1.00 96.25 99 SER A CA 1
ATOM 824 C C . SER A 1 99 ? -12.568 7.027 8.471 1.00 96.25 99 SER A C 1
ATOM 826 O O . SER A 1 99 ? -13.683 6.839 8.951 1.00 96.25 99 SER A O 1
ATOM 828 N N . CYS A 1 100 ? -11.486 7.191 9.244 1.00 92.56 100 CYS A N 1
ATOM 829 C CA . CYS A 1 100 ? -11.530 7.201 10.708 1.00 92.56 100 CYS A CA 1
ATOM 830 C C . CYS A 1 100 ? -11.756 8.605 11.307 1.00 92.56 100 CYS A C 1
ATOM 832 O O . CYS A 1 100 ? -11.584 8.807 12.513 1.00 92.56 100 CYS A O 1
ATOM 834 N N . GLY A 1 101 ? -12.164 9.579 10.483 1.00 95.06 101 GLY A N 1
ATOM 835 C CA . GLY A 1 101 ? -12.434 10.949 10.911 1.00 95.06 101 GLY A CA 1
ATOM 836 C C . GLY A 1 101 ? -11.165 11.757 11.175 1.00 95.06 101 GLY A C 1
ATOM 837 O O . GLY A 1 101 ? -11.146 12.552 12.111 1.00 95.06 101 GLY A O 1
ATOM 838 N N . MET A 1 102 ? -10.116 11.538 10.373 1.00 94.25 102 MET A N 1
ATOM 839 C CA . MET A 1 102 ? -8.817 12.218 10.482 1.00 94.25 102 MET A CA 1
ATOM 840 C C . MET A 1 102 ? -8.148 11.985 11.840 1.00 94.25 102 MET A C 1
ATOM 842 O O . MET A 1 102 ? -7.565 12.885 12.445 1.00 94.25 102 MET A O 1
ATOM 846 N N . LYS A 1 103 ? -8.259 10.753 12.339 1.00 93.94 103 LYS A N 1
ATOM 847 C CA . LYS A 1 103 ? -7.606 10.301 13.568 1.00 93.94 103 LYS A CA 1
ATOM 848 C C . LYS A 1 103 ? -6.391 9.451 13.231 1.00 93.94 103 LYS A C 1
ATOM 850 O O . LYS A 1 103 ? -6.273 8.909 12.137 1.00 93.94 103 LYS A O 1
ATOM 855 N N . LYS A 1 104 ? -5.487 9.307 14.198 1.00 95.56 104 LYS A N 1
ATOM 856 C CA . LYS A 1 104 ? -4.300 8.462 14.052 1.00 95.56 104 LYS A CA 1
ATOM 857 C C . LYS A 1 104 ? -4.691 7.056 13.575 1.00 95.56 104 LYS A C 1
ATOM 859 O O . LYS A 1 104 ? -5.566 6.424 14.166 1.00 95.56 104 LYS A O 1
ATOM 864 N N . ILE A 1 105 ? -4.014 6.578 12.535 1.00 96.44 105 ILE A N 1
ATOM 865 C CA . ILE A 1 105 ? -4.133 5.206 12.031 1.00 96.44 105 ILE A CA 1
ATOM 866 C C . ILE A 1 105 ? -2.950 4.358 12.502 1.00 96.44 105 ILE A C 1
ATOM 868 O O . ILE A 1 105 ? -1.904 4.887 12.881 1.00 96.44 105 ILE A O 1
ATOM 872 N N . ASN A 1 106 ? -3.114 3.038 12.455 1.00 97.75 106 ASN A N 1
ATOM 873 C CA . ASN A 1 106 ? -2.033 2.085 12.685 1.00 97.75 106 ASN A CA 1
ATOM 874 C C . ASN A 1 106 ? -1.602 1.481 11.348 1.00 97.75 106 ASN A C 1
ATOM 876 O O . ASN A 1 106 ? -2.451 1.111 10.539 1.00 97.75 106 ASN A O 1
ATOM 880 N N . ILE A 1 107 ? -0.292 1.365 11.138 1.00 97.56 107 ILE A N 1
ATOM 881 C CA . ILE A 1 107 ? 0.295 0.741 9.951 1.00 97.56 107 ILE A CA 1
ATOM 882 C C . ILE A 1 107 ? 1.022 -0.519 10.401 1.00 97.56 107 ILE A C 1
ATOM 884 O O . ILE A 1 107 ? 1.871 -0.468 11.290 1.00 97.56 107 ILE A O 1
ATOM 888 N N . ILE A 1 108 ? 0.688 -1.643 9.775 1.00 98.12 108 ILE A N 1
ATOM 889 C CA . ILE A 1 108 ? 1.346 -2.929 9.992 1.00 98.12 108 ILE A CA 1
ATOM 890 C C . ILE A 1 108 ? 2.053 -3.291 8.694 1.00 98.12 108 ILE A C 1
ATOM 892 O O . ILE A 1 108 ? 1.460 -3.246 7.619 1.00 98.12 108 ILE A O 1
ATOM 896 N N . SER A 1 109 ? 3.336 -3.620 8.793 1.00 97.50 109 SER A N 1
ATOM 897 C CA . SER A 1 109 ? 4.165 -4.007 7.655 1.00 97.50 109 SER A CA 1
ATOM 898 C C . SER A 1 109 ? 5.021 -5.213 8.022 1.00 97.50 109 SER A C 1
ATOM 900 O O . SER A 1 109 ? 5.247 -5.486 9.20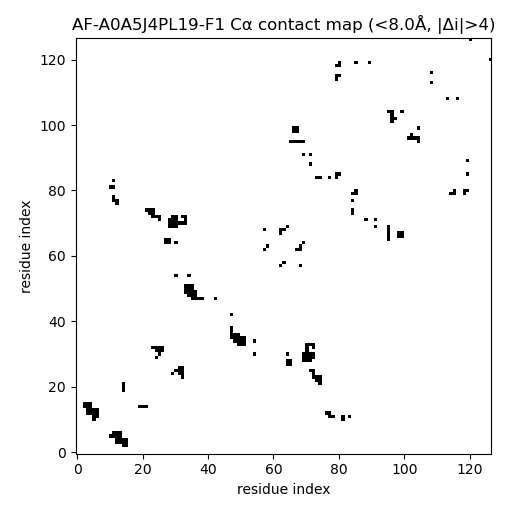0 1.00 97.50 109 SER A O 1
ATOM 902 N N . HIS A 1 110 ? 5.493 -5.937 7.011 1.00 97.44 110 HIS A N 1
ATOM 903 C CA . HIS A 1 110 ? 6.314 -7.127 7.193 1.00 97.44 110 HIS A CA 1
ATOM 904 C C . HIS A 1 110 ? 7.522 -7.097 6.250 1.00 97.44 110 HIS A C 1
ATOM 906 O O . HIS A 1 110 ? 7.389 -6.727 5.081 1.00 97.44 110 HIS A O 1
ATOM 912 N N . SER A 1 111 ? 8.693 -7.506 6.752 1.00 97.31 111 SER A N 1
ATOM 913 C CA . SER A 1 111 ? 9.938 -7.626 5.980 1.00 97.31 111 SER A CA 1
ATOM 914 C C . SER A 1 111 ? 10.245 -6.357 5.152 1.00 97.31 111 SER A C 1
ATOM 916 O O . SER A 1 111 ? 10.312 -5.262 5.716 1.00 97.31 111 SER A O 1
ATOM 918 N N . GLN A 1 112 ? 10.384 -6.463 3.822 1.00 96.94 112 GLN A N 1
ATOM 919 C CA . GLN A 1 112 ? 10.618 -5.335 2.907 1.00 96.94 112 GLN A CA 1
ATOM 920 C C . GLN A 1 112 ? 9.564 -4.220 3.031 1.00 96.94 112 GLN A C 1
ATOM 922 O O . GLN A 1 112 ? 9.898 -3.053 2.833 1.00 96.94 112 GLN A O 1
ATOM 927 N N . GLY A 1 113 ? 8.326 -4.532 3.428 1.00 97.62 113 GLY A N 1
ATOM 928 C CA . GLY A 1 113 ? 7.288 -3.525 3.662 1.00 97.62 113 GLY A CA 1
ATOM 929 C C . GLY A 1 113 ? 7.675 -2.492 4.731 1.00 97.62 113 GLY A C 1
ATOM 930 O O . GLY A 1 113 ? 7.277 -1.333 4.635 1.00 97.62 113 GLY A O 1
ATOM 931 N N . GLY A 1 114 ? 8.515 -2.867 5.702 1.00 97.88 114 GLY A N 1
ATOM 932 C CA . GLY A 1 114 ? 9.056 -1.921 6.682 1.00 97.88 114 GLY A CA 1
ATOM 933 C C . GLY A 1 114 ? 10.028 -0.915 6.058 1.00 97.88 114 GLY A C 1
ATOM 934 O O . GLY A 1 114 ? 10.026 0.258 6.427 1.00 97.88 114 GLY A O 1
ATOM 935 N N . LEU A 1 115 ? 10.820 -1.343 5.066 1.00 97.94 115 LEU A N 1
ATOM 936 C CA . LEU A 1 115 ? 11.690 -0.446 4.296 1.00 97.94 115 LEU A CA 1
ATOM 937 C C . LEU A 1 115 ? 10.872 0.495 3.412 1.00 97.94 115 LEU A C 1
ATOM 939 O O . LEU A 1 115 ? 11.191 1.676 3.349 1.00 97.94 115 LEU A O 1
ATOM 943 N N . VAL A 1 116 ? 9.795 0.000 2.792 1.00 98.25 116 VAL A N 1
ATOM 944 C CA . VAL A 1 116 ? 8.850 0.832 2.028 1.00 98.25 116 VAL A CA 1
ATOM 945 C C . VAL A 1 116 ? 8.277 1.935 2.916 1.00 98.25 116 VAL A C 1
ATOM 947 O O . VAL A 1 116 ? 8.344 3.106 2.553 1.00 98.25 116 VAL A O 1
ATOM 950 N N . MET A 1 117 ? 7.784 1.585 4.110 1.00 97.81 117 MET A N 1
ATOM 951 C CA . MET A 1 117 ? 7.221 2.573 5.031 1.00 97.81 117 MET A CA 1
ATOM 952 C C . MET A 1 117 ? 8.280 3.555 5.552 1.00 97.81 117 MET A C 1
ATOM 954 O O . MET A 1 117 ? 8.021 4.752 5.645 1.00 97.81 117 MET A O 1
ATOM 958 N N . ARG A 1 118 ? 9.496 3.086 5.861 1.00 97.56 118 ARG A N 1
ATOM 959 C CA . ARG A 1 118 ? 10.594 3.971 6.283 1.00 97.56 118 ARG A CA 1
ATOM 960 C C . ARG A 1 118 ? 10.977 4.962 5.183 1.00 97.56 118 ARG A C 1
ATOM 962 O O . ARG A 1 118 ? 11.208 6.135 5.472 1.00 97.56 118 ARG A O 1
ATOM 969 N N . THR A 1 119 ? 11.033 4.502 3.936 1.00 98.12 119 THR A N 1
ATOM 970 C CA . THR A 1 119 ? 11.284 5.357 2.771 1.00 98.12 119 THR A CA 1
ATOM 971 C C . THR A 1 119 ? 10.167 6.376 2.598 1.00 98.12 119 THR A C 1
ATOM 973 O O . THR A 1 119 ? 10.466 7.555 2.445 1.00 98.12 119 THR A O 1
ATOM 976 N N . PHE A 1 120 ? 8.903 5.962 2.730 1.00 98.00 120 PHE A N 1
ATOM 977 C CA . PHE A 1 120 ? 7.761 6.874 2.704 1.00 98.00 120 PHE A CA 1
ATOM 978 C C . PHE A 1 120 ? 7.910 8.003 3.733 1.00 98.00 120 PHE A C 1
ATOM 980 O O . PHE A 1 120 ? 7.907 9.167 3.354 1.00 98.00 120 PHE A O 1
ATOM 987 N N . ILE A 1 121 ? 8.144 7.677 5.009 1.00 96.94 121 ILE A N 1
ATOM 988 C CA . ILE A 1 121 ? 8.322 8.684 6.076 1.00 96.94 121 ILE A CA 1
ATOM 989 C C . ILE A 1 121 ? 9.487 9.633 5.763 1.00 96.94 121 ILE A C 1
ATOM 991 O O . ILE A 1 121 ? 9.420 10.822 6.053 1.00 96.94 121 ILE A O 1
ATOM 995 N N . SER A 1 122 ? 10.561 9.116 5.161 1.00 97.25 122 SER A N 1
ATOM 996 C CA . SER A 1 122 ? 11.731 9.930 4.810 1.00 97.25 122 SER A CA 1
ATOM 997 C C . SER A 1 122 ? 11.455 10.888 3.646 1.00 97.25 122 SER A C 1
ATOM 999 O O . SER A 1 122 ? 12.021 11.976 3.608 1.00 97.25 122 SER A O 1
ATOM 1001 N N . LEU A 1 123 ? 10.615 10.482 2.688 1.00 97.00 123 LEU A N 1
ATOM 1002 C CA . LEU A 1 123 ? 10.259 11.279 1.510 1.00 97.00 123 LEU A CA 1
ATOM 1003 C C . LEU A 1 123 ? 9.119 12.270 1.783 1.00 97.00 123 LEU A C 1
ATOM 1005 O O . LEU A 1 123 ? 9.056 13.310 1.131 1.00 97.00 123 LEU A O 1
ATOM 1009 N N . PHE A 1 124 ? 8.241 11.961 2.739 1.00 95.88 124 PHE A N 1
ATOM 1010 C CA . PHE A 1 124 ? 7.080 12.771 3.111 1.00 95.88 124 PHE A CA 1
ATOM 1011 C C . PHE A 1 124 ? 7.067 13.044 4.629 1.00 95.88 124 PHE A C 1
ATOM 1013 O O . PHE A 1 124 ? 6.194 12.543 5.331 1.00 95.88 124 PHE A O 1
ATOM 1020 N N . PRO A 1 125 ? 8.039 13.804 5.169 1.00 92.81 125 PRO A N 1
ATOM 1021 C CA . PRO A 1 125 ? 8.162 14.021 6.616 1.00 92.81 125 PRO A CA 1
ATOM 1022 C C . PRO A 1 125 ? 7.046 14.887 7.224 1.00 92.81 125 PRO A C 1
ATOM 1024 O O . PRO A 1 125 ? 6.840 14.835 8.435 1.00 92.81 125 PRO A O 1
ATOM 1027 N N . ASP A 1 126 ? 6.360 15.681 6.396 1.00 90.62 126 ASP A N 1
ATOM 1028 C CA . ASP A 1 126 ? 5.300 16.614 6.808 1.00 90.62 126 ASP A CA 1
ATOM 1029 C C . ASP A 1 126 ? 3.877 16.045 6.631 1.00 90.62 126 ASP A C 1
ATOM 1031 O O . ASP A 1 126 ? 2.901 16.727 6.954 1.00 90.62 126 ASP A O 1
ATOM 1035 N N . ASP A 1 127 ? 3.755 14.825 6.097 1.00 81.19 127 ASP A N 1
ATOM 1036 C CA . ASP A 1 127 ? 2.480 14.102 5.976 1.00 81.19 127 ASP A CA 1
ATOM 1037 C C . ASP A 1 127 ? 2.139 13.313 7.251 1.00 81.19 127 ASP A C 1
ATOM 1039 O O . ASP A 1 127 ? 0.940 13.315 7.626 1.00 81.19 127 ASP A O 1
#

Organism: NCBI:txid222440

Mean predicted aligned error: 3.32 Å

Radius of gyration: 15.97 Å; Cα contacts (8 Å, |Δi|>4): 130; chains: 1; bounding box: 31×43×41 Å

Foldseek 3Di:
DQFADQDPPQRWGDHPDPPDDDWQDCPLQSCVCQAFVCVPDPDDCVVTGGCNVVVVVVVVVVADRQQQDHHQDTDPVTDLLGCRNQVVVVVSVVSNCVSVPNDDHDDDADDCRVVSVVSNCVVCVPD

Sequence (127 aa):
YMKGKIDPNSLEIIPFEDNVKIFATDKDFGLHAIDYLVPDIPLPHDVRAYFHDLIEMFQMNGYKPGISLWGYPYDWRQDFSLPCIMNPLRARIYQAFRSCGMKKINIISHSQGGLVMRTFISLFPDD